Protein AF-A0A7X5Q9V9-F1 (afdb_monomer_lite)

Radius of gyration: 27.09 Å; chains: 1; bounding box: 56×36×70 Å

Secondary structure (DSSP, 8-state):
-HHHHHHHHHHHHHHHHT--TTTS---GGGGGGGPPP---PPP-SSPSSSPTT-----PPP-SS-S-------SS-TTS--

Foldseek 3Di:
DVVVVVVVVVVVVVVVVPDAC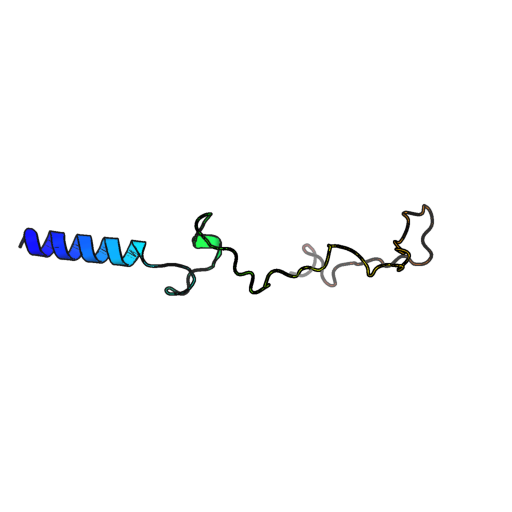VHPVDPNVVNPPVDDDPDPDDDDPDDPDDDPPDDDDDDDDDPDDPDDDDDDDPDDPPPDD

pLDDT: mean 87.06, std 8.11, range [51.06, 98.0]

Structure (mmCIF, N/CA/C/O backbone):
data_AF-A0A7X5Q9V9-F1
#
_entry.id   AF-A0A7X5Q9V9-F1
#
loop_
_atom_site.group_PDB
_atom_site.id
_atom_site.type_symbol
_atom_site.label_atom_id
_atom_site.label_alt_id
_atom_site.label_comp_id
_atom_site.label_asym_id
_atom_site.label_entity_id
_atom_site.label_seq_id
_atom_site.pdbx_PDB_ins_code
_atom_site.Cartn_x
_atom_site.Cartn_y
_atom_site.Cartn_z
_atom_site.occupancy
_atom_site.B_iso_or_equiv
_atom_site.auth_seq_id
_atom_site.auth_comp_id
_atom_site.auth_asym_id
_atom_site.auth_atom_id
_atom_site.pdbx_PDB_model_num
ATOM 1 N N . ILE A 1 1 ? -27.379 -2.212 40.082 1.00 83.56 1 ILE A N 1
ATOM 2 C CA . ILE A 1 1 ? -26.026 -1.606 39.973 1.00 83.56 1 ILE A CA 1
ATOM 3 C C . ILE A 1 1 ? -25.066 -2.530 39.219 1.00 83.56 1 ILE A C 1
ATOM 5 O O . ILE A 1 1 ? -24.626 -2.143 38.149 1.00 83.56 1 ILE A O 1
ATOM 9 N N . GLN A 1 2 ? -24.805 -3.758 39.688 1.00 93.06 2 GLN A N 1
ATOM 10 C CA . GLN A 1 2 ? -23.841 -4.672 39.046 1.00 93.06 2 GLN A CA 1
ATOM 11 C C . GLN A 1 2 ? -24.163 -5.016 37.580 1.00 93.06 2 GLN A C 1
ATOM 13 O O . GLN A 1 2 ? -23.281 -4.919 36.736 1.00 93.06 2 GLN A O 1
ATOM 18 N N . ILE A 1 3 ? -25.414 -5.372 37.263 1.00 95.69 3 ILE A N 1
ATOM 19 C CA . ILE A 1 3 ? -25.822 -5.699 35.883 1.00 95.69 3 ILE A CA 1
ATOM 20 C C . ILE A 1 3 ? -25.582 -4.503 34.948 1.00 95.69 3 ILE A C 1
ATOM 22 O O . ILE A 1 3 ? -24.876 -4.644 33.961 1.00 95.69 3 ILE A O 1
ATOM 26 N N . GLN A 1 4 ? -26.035 -3.306 35.332 1.00 95.88 4 GLN A N 1
ATOM 27 C CA . GLN A 1 4 ? -25.825 -2.079 34.551 1.00 95.88 4 GLN A CA 1
ATOM 28 C C . GLN A 1 4 ? -24.336 -1.739 34.354 1.00 95.88 4 GLN A C 1
ATOM 30 O O . GLN A 1 4 ? -23.924 -1.304 33.281 1.00 95.88 4 GLN A O 1
ATOM 35 N N . GLN A 1 5 ? -23.498 -1.955 35.374 1.00 96.56 5 GLN A N 1
ATOM 36 C CA . GLN A 1 5 ? -22.048 -1.758 35.263 1.00 96.56 5 GLN A CA 1
ATOM 37 C C . GLN A 1 5 ? -21.407 -2.754 34.291 1.00 96.56 5 GLN A C 1
ATOM 39 O O . GLN A 1 5 ? -20.508 -2.390 33.529 1.00 96.56 5 GLN A O 1
ATOM 44 N N . LEU A 1 6 ? -21.861 -4.009 34.311 1.00 96.62 6 LEU A N 1
ATOM 45 C CA . LEU A 1 6 ? -21.395 -5.039 33.389 1.00 96.62 6 LEU A CA 1
ATOM 46 C C . LEU A 1 6 ? -21.847 -4.742 31.957 1.00 96.62 6 LEU A C 1
ATOM 48 O O . LEU A 1 6 ? -21.018 -4.808 31.053 1.00 96.62 6 LEU A O 1
ATOM 52 N N . GLU A 1 7 ? -23.096 -4.329 31.755 1.00 97.69 7 GLU A N 1
ATOM 53 C CA . GLU A 1 7 ? -23.629 -3.909 30.452 1.00 97.69 7 GLU A CA 1
ATOM 54 C C . GLU A 1 7 ? -22.835 -2.732 29.873 1.00 97.69 7 GLU A C 1
ATOM 56 O O . GLU A 1 7 ? -22.367 -2.797 28.736 1.00 97.69 7 GLU A O 1
ATOM 61 N N . ALA A 1 8 ? -22.577 -1.694 30.675 1.00 97.19 8 ALA A N 1
ATOM 62 C CA . ALA A 1 8 ? -21.763 -0.555 30.254 1.00 97.19 8 ALA A CA 1
ATOM 63 C C . ALA A 1 8 ? -20.331 -0.974 29.876 1.00 97.19 8 ALA A C 1
ATOM 65 O O . ALA A 1 8 ? -19.761 -0.484 28.894 1.00 97.19 8 ALA A O 1
ATOM 66 N N . ARG A 1 9 ? -19.740 -1.914 30.627 1.00 97.75 9 ARG A N 1
ATOM 67 C CA . ARG A 1 9 ? -18.404 -2.447 30.336 1.00 97.75 9 ARG A CA 1
ATOM 68 C C . ARG A 1 9 ? -18.384 -3.256 29.041 1.00 97.75 9 ARG A C 1
ATOM 70 O O . ARG A 1 9 ? -17.443 -3.088 28.264 1.00 97.75 9 ARG A O 1
ATOM 77 N N . VAL A 1 10 ? -19.384 -4.107 28.814 1.00 98.00 10 VAL A N 1
ATOM 78 C CA . VAL A 1 10 ? -19.534 -4.893 27.579 1.00 98.00 10 VAL A CA 1
ATOM 79 C C . VAL A 1 10 ? -19.682 -3.955 26.388 1.00 98.00 10 VAL A C 1
ATOM 81 O O . VAL A 1 10 ? -18.855 -4.009 25.481 1.00 98.00 10 VAL A O 1
ATOM 84 N N . HIS A 1 11 ? -20.601 -2.994 26.456 1.00 97.44 11 HIS A N 1
ATOM 85 C CA . HIS A 1 11 ? -20.797 -2.002 25.400 1.00 97.44 11 HIS A CA 1
ATOM 86 C C . HIS A 1 11 ? -19.506 -1.216 25.089 1.00 97.44 11 HIS A C 1
ATOM 88 O O . HIS A 1 11 ? -19.131 -1.009 23.930 1.00 97.44 11 HIS A O 1
ATOM 94 N N . GLY A 1 12 ? -18.756 -0.816 26.122 1.00 97.38 12 GLY A N 1
ATOM 95 C CA . GLY A 1 12 ? -17.468 -0.138 25.956 1.00 97.38 12 GLY A CA 1
ATOM 96 C C . GLY A 1 12 ? -16.359 -1.026 25.374 1.00 97.38 12 GLY A C 1
ATOM 97 O O . GLY A 1 12 ? -15.442 -0.530 24.712 1.00 97.38 12 GLY A O 1
ATOM 98 N N . LEU A 1 13 ? -16.393 -2.337 25.615 1.00 97.50 13 LEU A N 1
ATOM 99 C CA . LEU A 1 13 ? -15.485 -3.304 24.989 1.00 97.50 13 LEU A CA 1
ATOM 100 C C . LEU A 1 13 ? -15.845 -3.521 23.517 1.00 97.50 13 LEU A C 1
ATOM 102 O O . LEU A 1 13 ? -14.965 -3.420 22.662 1.00 97.50 13 LEU A O 1
ATOM 106 N N . GLU A 1 14 ? -17.121 -3.728 23.214 1.00 97.12 14 GLU A N 1
ATOM 107 C CA . GLU A 1 14 ? -17.635 -3.905 21.851 1.00 97.12 14 GLU A CA 1
ATOM 108 C C . GLU A 1 14 ? -17.334 -2.684 20.977 1.00 97.12 14 GLU A C 1
ATOM 110 O O . GLU A 1 14 ? -16.789 -2.816 19.881 1.00 97.12 14 GLU A O 1
ATOM 115 N N . THR A 1 15 ? -17.555 -1.479 21.512 1.00 94.38 15 THR A N 1
ATOM 116 C CA . THR A 1 15 ? -17.210 -0.213 20.843 1.00 94.38 15 THR A CA 1
ATOM 117 C C . THR A 1 15 ? -15.714 -0.104 20.543 1.00 94.38 15 THR A C 1
ATOM 119 O O . THR A 1 15 ? -15.311 0.478 19.539 1.00 94.38 15 THR A O 1
ATOM 122 N N . ARG A 1 16 ? -14.842 -0.632 21.409 1.00 91.25 16 ARG A N 1
ATOM 123 C CA . ARG A 1 16 ? -13.393 -0.624 21.150 1.00 91.25 16 ARG A CA 1
ATOM 124 C C . ARG A 1 16 ? -13.007 -1.628 20.072 1.00 91.25 16 ARG A C 1
ATOM 126 O O . ARG A 1 16 ? -12.149 -1.306 19.251 1.00 91.25 16 ARG A O 1
ATOM 133 N N . LEU A 1 17 ? -13.638 -2.800 20.067 1.00 90.62 17 LEU A N 1
ATOM 134 C CA . LEU A 1 17 ? -13.391 -3.861 19.090 1.00 90.62 17 LEU A CA 1
ATOM 135 C C . LEU A 1 17 ? -13.887 -3.504 17.683 1.00 90.62 17 LEU A C 1
ATOM 137 O O . LEU A 1 17 ? -13.290 -3.954 16.707 1.00 90.62 17 LEU A O 1
ATOM 141 N N . SER A 1 18 ? -14.928 -2.678 17.561 1.00 91.25 18 SER A N 1
ATOM 142 C CA . SER A 1 18 ? -15.475 -2.249 16.266 1.00 91.25 18 SER A CA 1
ATOM 143 C C . SER A 1 18 ? -14.683 -1.121 15.583 1.00 91.25 18 SER A C 1
ATOM 145 O O . SER A 1 18 ? -14.882 -0.865 14.392 1.00 91.25 18 SER A O 1
ATOM 147 N N . LYS A 1 19 ? -13.766 -0.451 16.298 1.00 91.50 19 LYS A N 1
ATOM 148 C CA . LYS A 1 19 ? -12.974 0.679 15.779 1.00 91.50 19 LYS A CA 1
ATOM 149 C C . LYS A 1 19 ? -11.789 0.232 14.919 1.00 91.50 19 LYS A C 1
ATOM 151 O O . LYS A 1 19 ? -10.855 -0.379 15.439 1.00 91.50 19 LYS A O 1
ATOM 156 N N . ASN A 1 20 ? -11.751 0.673 13.667 1.00 91.69 20 ASN A N 1
ATOM 157 C CA . ASN A 1 20 ? -10.670 0.447 12.702 1.00 91.69 20 ASN A CA 1
ATOM 158 C C . ASN A 1 20 ? -10.291 1.750 11.963 1.00 91.69 20 ASN A C 1
ATOM 160 O O . ASN A 1 20 ? -10.891 2.807 12.174 1.00 91.69 20 ASN A O 1
ATOM 164 N N . SER A 1 21 ? -9.313 1.689 11.058 1.00 90.56 21 SER A N 1
ATOM 165 C CA . SER A 1 21 ? -8.868 2.864 10.291 1.00 90.56 21 SER A CA 1
ATOM 166 C C . SER A 1 21 ? -9.942 3.518 9.410 1.00 90.56 21 SER A C 1
ATOM 168 O O . SER A 1 21 ? -9.785 4.676 9.036 1.00 90.56 21 SER A O 1
ATOM 170 N N . SER A 1 22 ? -11.040 2.823 9.087 1.00 88.25 22 SER A N 1
ATOM 171 C CA . SER A 1 22 ? -12.139 3.383 8.283 1.00 88.25 22 SER A CA 1
ATOM 172 C C . SER A 1 22 ? -13.163 4.186 9.086 1.00 88.25 22 SER A C 1
ATOM 174 O O . SER A 1 22 ? -13.827 5.036 8.507 1.00 88.25 22 SER A O 1
ATOM 176 N N . ASN A 1 23 ? -13.298 3.941 10.395 1.00 91.81 23 ASN A N 1
ATOM 177 C CA . ASN A 1 23 ? -14.375 4.52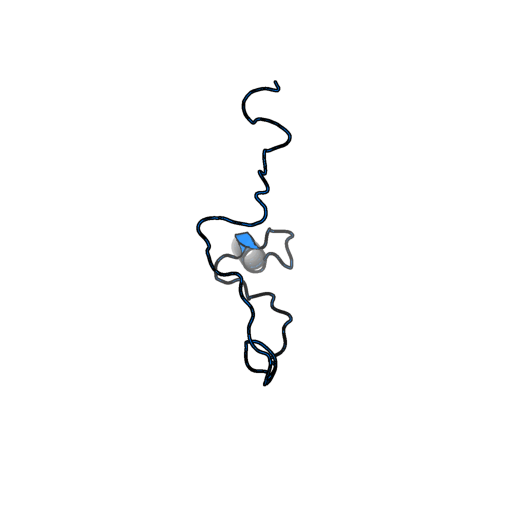7 11.205 1.00 91.81 23 ASN A CA 1
ATOM 178 C C . ASN A 1 23 ? -13.900 5.249 12.477 1.00 91.81 23 ASN A C 1
ATOM 180 O O . ASN A 1 23 ? -14.731 5.729 13.244 1.00 91.81 23 ASN A O 1
ATOM 184 N N . SER A 1 24 ? -12.589 5.320 12.734 1.00 89.44 24 SER A N 1
ATOM 185 C CA . SER A 1 24 ? -12.076 5.909 13.978 1.00 89.44 24 SER A CA 1
ATOM 186 C C . SER A 1 24 ? -10.843 6.800 13.817 1.00 89.44 24 SER A C 1
ATOM 188 O O . SER A 1 24 ? -10.108 6.964 14.789 1.00 89.44 24 SER A O 1
ATOM 190 N N . SER A 1 25 ? -10.565 7.303 12.608 1.00 90.25 25 SER A N 1
ATOM 191 C CA . SER A 1 25 ? -9.405 8.165 12.284 1.00 90.25 25 SER A CA 1
ATOM 192 C C . SER A 1 25 ? -8.033 7.602 12.695 1.00 90.25 25 SER A C 1
ATOM 194 O O . SER A 1 25 ? -7.042 8.326 12.737 1.00 90.25 25 SER A O 1
ATOM 196 N N . LYS A 1 26 ? -7.957 6.301 13.002 1.00 89.31 26 LYS A N 1
ATOM 197 C CA . LYS A 1 26 ? -6.705 5.605 13.311 1.00 89.31 26 LYS A CA 1
ATOM 198 C C . LYS A 1 26 ? -5.915 5.414 12.017 1.00 89.31 26 LYS A C 1
ATOM 200 O O . LYS A 1 26 ? -6.526 5.154 10.976 1.00 89.31 26 LYS A O 1
ATOM 205 N N . PRO A 1 27 ? -4.576 5.462 12.057 1.00 89.69 27 PRO A N 1
ATOM 206 C CA . PRO A 1 27 ? -3.793 5.167 10.871 1.00 89.69 27 PRO A CA 1
ATOM 207 C C . PRO A 1 27 ? -4.021 3.704 10.432 1.00 89.69 27 PRO A C 1
ATOM 209 O O . PRO A 1 27 ? -4.149 2.817 11.281 1.00 89.69 27 PRO A O 1
ATOM 212 N N . PRO A 1 28 ? -4.026 3.401 9.118 1.00 86.88 28 PRO A N 1
ATOM 213 C CA . PRO A 1 28 ? -4.200 2.036 8.599 1.00 86.88 28 PRO A CA 1
ATOM 214 C C . PRO A 1 28 ? -3.159 1.018 9.084 1.00 86.88 28 PRO A C 1
ATOM 216 O O . PRO A 1 28 ? -3.380 -0.190 8.989 1.00 86.88 28 PRO A O 1
ATOM 219 N N . SER A 1 29 ? -2.009 1.480 9.581 1.00 87.06 29 SER A N 1
ATOM 220 C CA . SER A 1 29 ? -0.995 0.629 10.211 1.00 87.06 29 SER A CA 1
ATOM 221 C C . SER A 1 29 ? -1.497 -0.016 11.508 1.00 87.06 29 SER A C 1
ATOM 223 O O . SER A 1 29 ? -1.133 -1.157 11.784 1.00 87.06 29 SER A O 1
ATOM 225 N N . SER A 1 30 ? -2.382 0.651 12.258 1.00 89.31 30 SER A N 1
ATOM 226 C CA . SER A 1 30 ? -2.928 0.155 13.530 1.00 89.31 30 SER A CA 1
ATOM 227 C C . SER A 1 30 ? -3.932 -0.994 13.386 1.00 89.31 30 SER A C 1
ATOM 229 O O . SER A 1 30 ? -4.194 -1.680 14.369 1.00 89.31 30 SER A O 1
ATOM 231 N N . ASP A 1 31 ? -4.472 -1.246 12.189 1.00 89.31 31 ASP A N 1
ATOM 232 C CA . ASP A 1 31 ? -5.391 -2.371 11.936 1.00 89.31 31 ASP A CA 1
ATOM 233 C C . ASP A 1 31 ? -4.664 -3.740 11.889 1.00 89.31 31 ASP A C 1
ATOM 235 O O . ASP A 1 31 ? -5.302 -4.798 11.847 1.00 89.31 31 ASP A O 1
ATOM 239 N N . GLY A 1 32 ? -3.324 -3.743 11.895 1.00 87.50 32 GLY A N 1
ATOM 240 C CA . GLY A 1 32 ? -2.501 -4.953 11.885 1.00 87.50 32 GLY A CA 1
ATOM 241 C C . GLY A 1 32 ? -2.676 -5.800 10.618 1.00 87.50 32 GLY A C 1
ATOM 242 O O . GLY A 1 32 ? -2.985 -5.287 9.542 1.00 87.50 32 GLY A O 1
ATOM 243 N N . LEU A 1 33 ? -2.477 -7.117 10.734 1.00 87.00 33 LEU A N 1
ATOM 244 C CA . LEU A 1 33 ? -2.620 -8.070 9.618 1.00 87.00 33 LEU A CA 1
ATOM 245 C C . LEU A 1 33 ? -4.083 -8.346 9.235 1.00 87.00 33 LEU A C 1
ATOM 247 O O . LEU A 1 33 ? -4.344 -8.907 8.177 1.00 87.00 33 LEU A O 1
ATOM 251 N N . ARG A 1 34 ? -5.049 -7.935 10.069 1.00 82.06 34 ARG A N 1
ATOM 252 C CA . ARG A 1 34 ? -6.487 -8.110 9.794 1.00 82.06 34 ARG A CA 1
ATOM 253 C C . ARG A 1 34 ? -7.000 -7.128 8.737 1.00 82.06 34 ARG A C 1
ATOM 255 O O . ARG A 1 34 ? -8.130 -7.275 8.267 1.00 82.06 34 ARG A O 1
ATOM 262 N N . LYS A 1 35 ? -6.197 -6.123 8.367 1.00 83.06 35 LYS A N 1
ATOM 263 C CA . LYS A 1 35 ? -6.555 -5.142 7.341 1.00 83.06 35 LYS A CA 1
ATOM 264 C C . LYS A 1 35 ? -6.711 -5.823 5.984 1.00 83.06 35 LYS A C 1
ATOM 266 O O . LYS A 1 35 ? -5.824 -6.532 5.513 1.00 83.06 35 LYS A O 1
ATOM 271 N N . LYS A 1 36 ? -7.845 -5.579 5.331 1.00 79.62 36 LYS A N 1
ATOM 272 C CA . LYS A 1 36 ? -8.066 -6.041 3.961 1.00 79.62 36 LYS A CA 1
ATOM 273 C C . LYS A 1 36 ? -7.263 -5.158 2.996 1.00 79.62 36 LYS A C 1
ATOM 275 O O . LYS A 1 36 ? -7.204 -3.942 3.206 1.00 79.62 36 LYS A O 1
ATOM 280 N N . PRO A 1 37 ? -6.649 -5.724 1.945 1.00 81.12 37 PRO A N 1
ATOM 281 C CA . PRO A 1 37 ? -5.994 -4.924 0.920 1.00 81.12 37 PRO A CA 1
ATOM 282 C C . PRO A 1 37 ? -7.017 -3.986 0.266 1.00 81.12 37 PRO A C 1
ATOM 284 O O . PRO A 1 37 ? -8.080 -4.422 -0.167 1.00 81.12 37 PRO A O 1
ATOM 287 N N . LYS A 1 38 ? -6.690 -2.692 0.177 1.00 79.31 38 LYS A N 1
ATOM 288 C CA . LYS A 1 38 ? -7.543 -1.658 -0.439 1.00 79.31 38 LY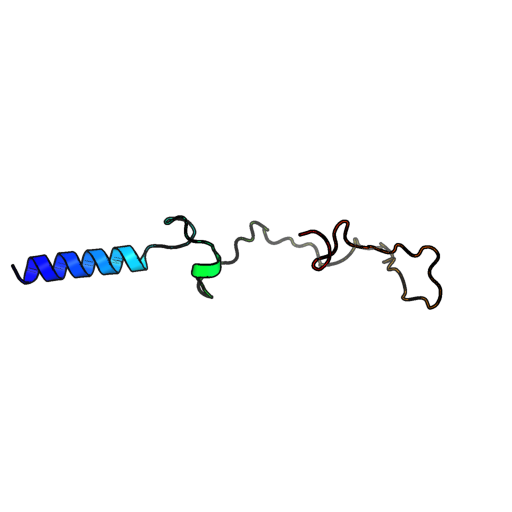S A CA 1
ATOM 289 C C . LYS A 1 38 ? -7.414 -1.616 -1.970 1.00 79.31 38 LYS A C 1
ATOM 291 O O . LYS A 1 38 ? -7.508 -0.550 -2.569 1.00 79.31 38 LYS A O 1
ATOM 296 N N . SER A 1 39 ? -7.128 -2.749 -2.613 1.00 84.06 39 SER A N 1
ATOM 297 C CA . SER A 1 39 ? -7.006 -2.772 -4.071 1.00 84.06 39 SER A CA 1
ATOM 298 C C . SER A 1 39 ? -8.385 -2.585 -4.695 1.00 84.06 39 SER A C 1
ATOM 300 O O . SER A 1 39 ? -9.247 -3.447 -4.552 1.00 84.06 39 SER A O 1
ATOM 302 N N . LEU A 1 40 ? -8.576 -1.480 -5.413 1.00 87.50 40 LEU A N 1
ATOM 303 C CA . LEU A 1 40 ? -9.756 -1.254 -6.257 1.00 87.50 40 LEU A CA 1
ATOM 304 C C . LEU A 1 40 ? -9.644 -1.970 -7.612 1.00 87.50 40 LEU A C 1
ATOM 306 O O . LEU A 1 40 ? -10.553 -1.897 -8.435 1.00 87.50 40 LEU A O 1
ATOM 310 N N . ARG A 1 41 ? -8.515 -2.642 -7.875 1.00 87.50 41 ARG A N 1
ATOM 311 C CA . ARG A 1 41 ? -8.270 -3.329 -9.141 1.00 87.50 41 ARG A CA 1
ATOM 312 C C . ARG A 1 41 ? -9.230 -4.508 -9.286 1.00 87.50 41 ARG A C 1
ATOM 314 O O . ARG A 1 41 ? -9.182 -5.455 -8.503 1.00 87.50 41 ARG A O 1
ATOM 321 N N . VAL A 1 42 ? -10.033 -4.476 -10.342 1.00 87.50 42 VAL A N 1
ATOM 322 C CA 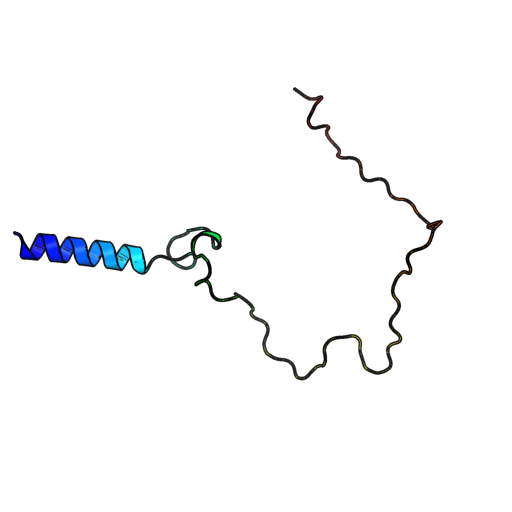. VAL A 1 42 ? -10.834 -5.618 -10.789 1.00 87.50 42 VAL A CA 1
ATOM 323 C C . VAL A 1 42 ? -9.925 -6.610 -11.520 1.00 87.50 42 VAL A C 1
ATOM 325 O O . VAL A 1 42 ? -8.923 -6.218 -12.129 1.00 87.50 42 VAL A O 1
ATOM 328 N N . LYS A 1 43 ? -10.243 -7.907 -11.445 1.00 87.62 43 LYS A N 1
ATOM 329 C CA . LYS A 1 43 ? -9.526 -8.925 -12.221 1.00 87.62 43 LYS A CA 1
ATOM 330 C C . LYS A 1 43 ? -9.603 -8.581 -13.711 1.00 87.62 43 LYS A C 1
ATOM 332 O O . LYS A 1 43 ? -10.659 -8.212 -14.211 1.00 87.62 43 LYS A O 1
ATOM 337 N N . SER A 1 44 ? -8.470 -8.697 -14.393 1.00 86.69 44 SER A N 1
ATOM 338 C CA . SER A 1 44 ? -8.367 -8.560 -15.842 1.00 86.69 44 SER A CA 1
ATOM 339 C C . SER A 1 44 ? -7.921 -9.888 -16.430 1.00 86.69 44 SER A C 1
ATOM 341 O O . SER A 1 44 ? -6.991 -10.482 -15.889 1.00 86.69 44 SER A O 1
ATOM 343 N N . ASP A 1 45 ? -8.469 -10.276 -17.577 1.00 90.31 45 ASP A N 1
ATOM 344 C CA . ASP A 1 45 ? -8.013 -11.469 -18.311 1.00 90.3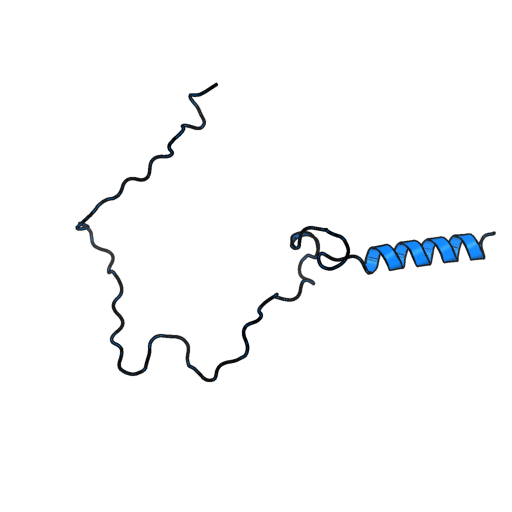1 45 ASP A CA 1
ATOM 345 C C . ASP A 1 45 ? -6.674 -11.253 -19.038 1.00 90.31 45 ASP A C 1
ATOM 347 O O . ASP A 1 45 ? -6.106 -12.163 -19.638 1.00 90.31 45 ASP A O 1
ATOM 351 N N . LYS A 1 46 ? -6.132 -10.031 -18.971 1.00 86.31 46 LYS A N 1
ATOM 352 C CA . LYS A 1 46 ? -4.819 -9.690 -19.519 1.00 86.31 46 LYS A CA 1
ATOM 353 C C . LYS A 1 46 ? -3.715 -10.373 -18.713 1.00 86.31 46 LYS A C 1
ATOM 355 O O . LYS A 1 46 ? -3.643 -10.212 -17.491 1.00 86.31 46 LYS A O 1
ATOM 360 N N . LYS A 1 47 ? -2.821 -11.073 -19.413 1.00 83.31 47 LYS A N 1
ATOM 361 C CA . LYS A 1 47 ? -1.590 -11.620 -18.831 1.00 83.31 47 LYS A CA 1
ATOM 362 C C . LYS A 1 47 ? -0.700 -10.480 -18.303 1.00 83.31 47 LYS A C 1
ATOM 364 O O . LYS A 1 47 ? -0.709 -9.389 -18.877 1.00 83.31 47 LYS A O 1
ATOM 369 N N . PRO A 1 48 ? 0.052 -10.698 -17.210 1.00 82.31 48 PRO A N 1
ATOM 370 C CA . PRO A 1 48 ? 1.070 -9.747 -16.779 1.00 82.31 48 PRO A CA 1
ATOM 371 C C . PRO A 1 48 ? 2.169 -9.634 -17.847 1.00 82.31 48 PRO A C 1
ATOM 373 O O . PRO A 1 48 ? 2.541 -10.636 -18.452 1.00 82.31 48 PRO A O 1
ATOM 376 N N . GLY A 1 49 ? 2.704 -8.429 -18.052 1.00 84.69 49 GLY A N 1
ATOM 377 C CA . GLY A 1 49 ? 3.770 -8.166 -19.022 1.00 84.69 49 GLY A CA 1
ATOM 378 C C . GLY A 1 49 ? 3.367 -7.181 -20.118 1.00 84.69 49 GLY A C 1
ATOM 379 O O . GLY A 1 49 ? 2.343 -6.502 -20.022 1.00 84.69 49 GLY A O 1
ATOM 380 N N . GLY A 1 50 ? 4.226 -7.075 -21.134 1.00 83.94 50 GLY A N 1
ATOM 381 C CA . GLY A 1 50 ? 3.976 -6.262 -22.323 1.00 83.94 50 GLY A CA 1
ATOM 382 C C . GLY A 1 50 ? 2.870 -6.836 -23.210 1.00 83.94 50 GLY A C 1
ATOM 383 O O . GLY A 1 50 ? 2.392 -7.951 -23.001 1.00 83.94 50 GLY A O 1
ATOM 384 N N . GLN A 1 51 ? 2.463 -6.058 -24.211 1.00 86.88 51 GLN A N 1
ATOM 385 C CA . GLN A 1 51 ? 1.532 -6.526 -25.239 1.00 86.88 51 GLN A CA 1
ATOM 386 C C . GLN A 1 51 ? 2.166 -7.648 -26.074 1.00 86.88 51 GLN A C 1
ATOM 388 O O . GLN A 1 51 ? 3.388 -7.696 -26.234 1.00 86.88 51 GLN A O 1
ATOM 393 N N . GLU A 1 52 ? 1.339 -8.541 -26.619 1.00 84.38 52 GLU A N 1
ATOM 394 C CA . GLU A 1 52 ? 1.810 -9.599 -27.516 1.00 84.38 52 GLU A CA 1
ATOM 395 C C . GLU A 1 52 ? 2.532 -8.983 -28.728 1.00 84.38 52 GLU A C 1
ATOM 397 O O . GLU A 1 52 ? 2.046 -8.033 -29.338 1.00 84.38 52 GLU A O 1
ATOM 402 N N . GLY A 1 53 ? 3.733 -9.483 -29.035 1.00 86.62 53 GLY A N 1
ATOM 403 C CA . GLY A 1 53 ? 4.596 -8.953 -30.099 1.00 86.62 53 GLY A CA 1
ATOM 404 C C . GLY A 1 53 ? 5.499 -7.779 -29.695 1.00 86.62 53 GLY A C 1
ATOM 405 O O . GLY A 1 53 ? 6.402 -7.429 -30.452 1.00 86.62 53 GLY A O 1
ATOM 406 N N . HIS A 1 54 ? 5.330 -7.194 -28.504 1.00 83.00 54 HIS A N 1
ATOM 407 C CA . HIS A 1 54 ? 6.222 -6.133 -28.036 1.00 83.00 54 HIS A CA 1
ATOM 408 C C . HIS A 1 54 ? 7.546 -6.716 -27.528 1.00 83.00 54 HIS A C 1
ATOM 410 O O . HIS A 1 54 ? 7.593 -7.386 -26.494 1.00 83.00 54 HIS A O 1
ATOM 416 N N . VAL A 1 55 ? 8.648 -6.404 -28.212 1.00 84.75 55 VAL A N 1
ATOM 417 C CA . VAL A 1 55 ? 9.992 -6.754 -27.738 1.00 84.75 55 VAL A CA 1
ATOM 418 C C . VAL A 1 55 ? 10.293 -5.935 -26.485 1.00 84.75 55 VAL A C 1
ATOM 420 O O . VAL A 1 55 ? 10.300 -4.704 -26.513 1.00 84.75 55 VAL A O 1
ATOM 423 N N . GLY A 1 56 ? 10.496 -6.606 -25.353 1.00 80.44 56 GLY A N 1
ATOM 424 C CA . GLY A 1 56 ? 10.885 -5.937 -24.116 1.00 80.44 56 GLY A CA 1
ATOM 425 C C . GLY A 1 56 ? 12.233 -5.238 -24.290 1.00 80.44 56 GLY A C 1
ATOM 426 O O . GLY A 1 56 ? 13.208 -5.873 -24.682 1.00 80.44 56 GLY A O 1
ATOM 427 N N . LYS A 1 57 ? 12.296 -3.940 -23.985 1.00 82.31 57 LYS A N 1
ATOM 428 C CA . LYS A 1 57 ? 13.555 -3.198 -23.887 1.00 82.31 57 LYS A CA 1
ATOM 429 C C . LYS A 1 57 ? 13.768 -2.824 -22.428 1.00 82.31 57 LYS A C 1
ATOM 431 O O . LYS A 1 57 ? 13.033 -2.003 -21.887 1.00 82.31 57 LYS A O 1
ATOM 436 N N . CYS A 1 58 ? 14.764 -3.436 -21.806 1.00 79.69 58 CYS A N 1
ATOM 437 C CA . CYS A 1 58 ? 15.244 -3.057 -20.483 1.00 79.69 58 CYS A CA 1
ATOM 438 C C . CYS A 1 58 ? 16.630 -2.427 -20.630 1.00 79.69 58 CYS A C 1
ATOM 440 O O . CYS A 1 58 ? 17.364 -2.759 -21.562 1.00 79.69 58 CYS A O 1
ATOM 442 N N . LEU A 1 59 ? 16.985 -1.519 -19.721 1.00 82.62 59 LEU A N 1
ATOM 443 C CA . LEU A 1 59 ? 18.373 -1.085 -19.598 1.00 82.62 59 LEU A CA 1
ATOM 444 C C . LEU A 1 59 ? 19.195 -2.262 -19.065 1.00 82.62 59 LEU A C 1
ATOM 446 O O . LEU A 1 59 ? 18.815 -2.884 -18.072 1.00 82.62 59 LEU A O 1
ATOM 450 N N . SER A 1 60 ? 20.302 -2.564 -19.733 1.00 82.44 60 SER A N 1
ATOM 451 C CA . SER A 1 60 ? 21.300 -3.498 -19.221 1.00 82.44 60 SER A CA 1
ATOM 452 C C . SER A 1 60 ? 22.205 -2.771 -18.237 1.00 82.44 60 SER A C 1
ATOM 454 O O . SER A 1 60 ? 22.507 -1.592 -18.423 1.00 82.44 60 SER A O 1
ATOM 456 N N . GLN A 1 61 ? 22.666 -3.474 -17.206 1.00 88.81 61 GLN A N 1
ATOM 457 C CA . GLN A 1 61 ? 23.748 -2.956 -16.381 1.00 88.81 61 GLN A CA 1
ATOM 458 C C . GLN A 1 61 ? 25.015 -2.894 -17.240 1.00 88.81 61 GLN A C 1
ATOM 460 O O . GLN A 1 61 ? 25.421 -3.898 -17.824 1.00 88.81 61 GLN A O 1
ATOM 465 N N . VAL A 1 62 ? 25.604 -1.707 -17.343 1.00 91.56 62 VAL A N 1
ATOM 466 C CA . VAL A 1 62 ? 26.828 -1.447 -18.104 1.00 91.56 62 VAL A CA 1
ATOM 467 C C . VAL A 1 62 ? 27.885 -0.880 -17.169 1.00 91.56 62 VAL A C 1
ATOM 469 O O . VAL A 1 62 ? 27.552 -0.188 -16.209 1.00 91.56 62 VAL A O 1
ATOM 472 N N . GLU A 1 63 ? 29.152 -1.181 -17.442 1.00 93.81 63 GLU A N 1
ATOM 473 C CA . GLU A 1 63 ? 30.279 -0.654 -16.663 1.00 93.81 63 GLU A CA 1
ATOM 474 C C . GLU A 1 63 ? 30.390 0.872 -16.796 1.00 93.81 63 GLU A C 1
ATOM 476 O O . GLU A 1 63 ? 30.625 1.566 -15.812 1.00 93.81 63 GLU A O 1
ATOM 481 N N . ASN A 1 64 ? 30.145 1.395 -18.001 1.00 92.62 64 ASN A N 1
ATOM 482 C CA . ASN A 1 64 ? 30.256 2.814 -18.32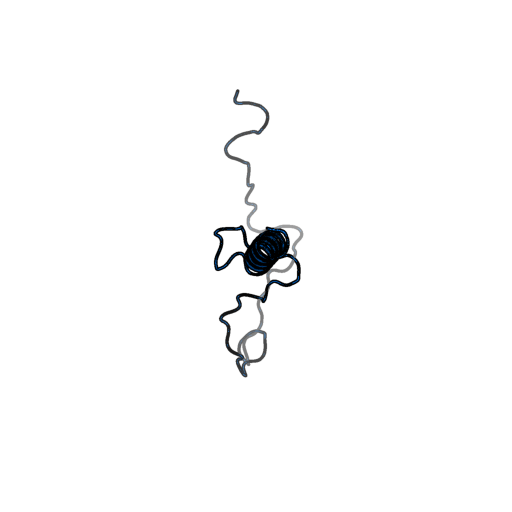1 1.00 92.62 64 ASN A CA 1
ATOM 483 C C . ASN A 1 64 ? 28.897 3.349 -18.812 1.00 92.62 64 ASN A C 1
ATOM 485 O O . ASN A 1 64 ? 28.515 3.048 -19.944 1.00 92.62 64 ASN A O 1
ATOM 489 N N . PRO A 1 65 ? 28.137 4.088 -17.982 1.00 90.81 65 PRO A N 1
ATOM 490 C CA . PRO A 1 65 ? 26.862 4.674 -18.387 1.00 90.81 65 PRO A CA 1
ATOM 491 C C . PRO A 1 65 ? 27.059 5.943 -19.229 1.00 90.81 65 PRO A C 1
ATOM 493 O O . PRO A 1 65 ? 28.004 6.698 -19.013 1.00 90.81 65 PRO A O 1
ATOM 496 N N . ASP A 1 66 ? 26.112 6.227 -20.128 1.00 92.06 66 ASP A N 1
ATOM 497 C CA . ASP A 1 66 ? 26.131 7.450 -20.947 1.00 92.06 66 ASP A CA 1
ATOM 498 C C . ASP A 1 66 ? 25.954 8.729 -20.108 1.00 92.06 66 ASP A C 1
ATOM 500 O O . ASP A 1 66 ? 26.471 9.790 -20.453 1.00 92.06 66 ASP A O 1
ATOM 504 N N . VAL A 1 67 ? 25.201 8.643 -19.003 1.00 92.75 67 VAL A N 1
ATOM 505 C CA . VAL A 1 67 ? 24.901 9.773 -18.113 1.00 92.75 67 VAL A CA 1
ATOM 506 C C . VAL A 1 67 ? 24.981 9.329 -16.658 1.00 92.75 67 VAL A C 1
ATOM 508 O O . VAL A 1 67 ? 24.367 8.338 -16.262 1.00 92.75 67 VAL A O 1
ATOM 511 N N . ILE A 1 68 ? 25.689 10.112 -15.843 1.00 92.00 68 ILE A N 1
ATOM 512 C CA . ILE A 1 68 ? 25.744 9.959 -14.388 1.00 92.00 68 ILE A CA 1
ATOM 513 C C . ILE A 1 68 ? 25.051 11.166 -13.760 1.00 92.00 68 ILE A C 1
ATOM 515 O O . ILE A 1 68 ? 25.477 12.303 -13.955 1.00 92.00 68 ILE A O 1
ATOM 519 N N . VAL A 1 69 ? 23.991 10.916 -12.989 1.00 92.88 69 VAL A N 1
ATOM 520 C CA . VAL A 1 69 ? 23.295 11.947 -12.209 1.00 92.88 69 VAL A CA 1
ATOM 521 C C . VAL A 1 69 ? 23.597 11.723 -10.735 1.00 92.88 69 VAL A C 1
ATOM 523 O O . VAL A 1 69 ? 23.172 10.730 -10.146 1.00 92.88 69 VAL A O 1
ATOM 526 N N . ILE A 1 70 ? 24.350 12.643 -10.136 1.00 91.75 70 ILE A N 1
ATOM 527 C CA . ILE A 1 70 ? 24.654 12.615 -8.706 1.00 91.75 70 ILE A CA 1
ATOM 528 C C . ILE A 1 70 ? 23.527 13.340 -7.971 1.00 91.75 70 ILE A C 1
ATOM 530 O O . ILE A 1 70 ? 23.296 14.527 -8.192 1.00 91.75 70 ILE A O 1
ATOM 534 N N . HIS A 1 71 ? 22.839 12.632 -7.079 1.00 88.44 71 HIS A N 1
ATOM 535 C CA . HIS A 1 71 ? 21.844 13.225 -6.193 1.00 88.44 71 HIS A CA 1
ATOM 536 C C . HIS A 1 71 ? 22.474 13.498 -4.828 1.00 88.44 71 HIS A C 1
ATOM 538 O O . HIS A 1 71 ? 22.668 12.577 -4.037 1.00 88.44 71 HIS A O 1
ATOM 544 N N . THR A 1 72 ? 22.784 14.762 -4.546 1.00 85.38 72 THR A N 1
ATOM 545 C CA . THR A 1 72 ? 23.126 15.218 -3.195 1.00 85.38 72 THR A CA 1
ATOM 546 C C . THR A 1 72 ? 21.907 15.870 -2.545 1.00 85.38 72 THR A C 1
ATOM 548 O O . THR A 1 72 ? 21.120 16.531 -3.230 1.00 85.38 72 THR A O 1
ATOM 551 N N . PRO A 1 73 ? 21.703 15.682 -1.231 1.00 84.06 73 PRO A N 1
ATOM 552 C CA . PRO A 1 73 ? 20.639 16.381 -0.532 1.00 84.06 73 PRO A CA 1
ATOM 553 C C . PRO A 1 73 ? 20.914 17.888 -0.557 1.00 84.06 73 PRO A C 1
ATOM 555 O O . PRO A 1 73 ? 22.059 18.330 -0.471 1.00 84.06 73 PRO A O 1
ATOM 558 N N . THR A 1 74 ? 19.853 18.686 -0.673 1.00 79.69 74 THR A N 1
ATOM 559 C CA . THR A 1 74 ? 19.950 20.155 -0.691 1.00 79.69 74 THR A CA 1
ATOM 560 C C . THR A 1 74 ? 20.463 20.713 0.640 1.00 79.69 74 THR A C 1
ATOM 562 O O . THR A 1 74 ? 21.055 21.788 0.675 1.00 79.69 74 THR A O 1
ATOM 565 N N . ASN A 1 75 ? 20.281 19.960 1.728 1.00 78.56 75 ASN A N 1
ATOM 566 C CA . ASN A 1 75 ? 20.736 20.295 3.070 1.00 78.56 75 ASN A CA 1
ATOM 567 C C . ASN A 1 75 ? 21.450 19.088 3.692 1.00 78.56 75 ASN A C 1
ATOM 569 O O . ASN A 1 75 ? 21.055 17.944 3.479 1.00 78.56 75 ASN A O 1
ATOM 573 N N . CYS A 1 76 ? 22.508 19.350 4.455 1.00 76.25 76 CYS A N 1
ATOM 574 C CA . CYS A 1 76 ? 23.252 18.337 5.195 1.00 76.25 76 CYS A CA 1
ATOM 575 C C . CYS A 1 76 ? 22.643 18.163 6.594 1.00 76.25 76 CYS A C 1
ATOM 577 O O . CYS A 1 76 ? 22.464 19.158 7.293 1.00 76.25 76 CYS A O 1
ATOM 579 N N . ASP A 1 77 ? 22.419 16.921 7.039 1.00 68.62 77 ASP A N 1
ATOM 580 C CA . ASP A 1 77 ? 21.914 16.595 8.390 1.00 68.62 77 ASP A CA 1
ATOM 581 C C . ASP A 1 77 ? 22.873 17.002 9.535 1.00 68.62 77 ASP A C 1
ATOM 583 O O . ASP A 1 77 ? 22.564 16.797 10.708 1.00 68.62 77 ASP A O 1
ATOM 587 N N . GLY A 1 78 ? 24.052 17.555 9.220 1.00 71.75 78 GLY A N 1
ATOM 588 C CA . GLY A 1 78 ? 25.104 17.869 10.193 1.00 71.75 78 GLY A CA 1
ATOM 589 C C . GLY A 1 78 ? 25.674 19.288 10.149 1.00 71.75 78 GLY A C 1
ATOM 590 O O . GLY A 1 78 ? 26.499 19.620 10.997 1.00 71.75 78 GLY A O 1
ATOM 591 N N . CYS A 1 79 ? 25.277 20.143 9.204 1.00 70.75 79 CYS A N 1
ATOM 592 C CA . CYS A 1 79 ? 25.727 21.539 9.192 1.00 70.75 79 CYS A CA 1
ATOM 593 C C . CYS A 1 79 ? 24.609 22.480 8.731 1.00 70.75 79 CYS A C 1
ATOM 595 O O . CYS A 1 79 ? 24.416 22.728 7.543 1.00 70.75 79 CYS A O 1
ATOM 597 N N . GLY A 1 80 ? 23.860 22.991 9.710 1.00 59.62 80 GLY A N 1
ATOM 598 C CA . GLY A 1 80 ? 22.757 23.928 9.492 1.00 59.62 80 GLY A CA 1
ATOM 599 C C . GLY A 1 80 ? 21.925 24.221 10.741 1.00 59.62 80 GLY A C 1
ATOM 600 O O . GLY A 1 80 ? 20.729 24.464 10.605 1.00 59.62 80 GLY A O 1
ATOM 601 N N . SER A 1 81 ? 22.537 24.147 11.929 1.00 51.06 81 SER A N 1
ATOM 602 C CA . SER A 1 81 ? 21.940 24.636 13.179 1.00 51.06 81 SER A CA 1
ATOM 603 C C . SER A 1 81 ? 21.989 26.157 13.246 1.00 51.06 81 SER A C 1
ATOM 605 O O . SER A 1 81 ? 23.058 26.705 12.892 1.00 51.06 81 SER A O 1
#

Sequence (81 aa):
IQIQQLEARVHGLETRLSKNSSNSSKPPSSDGLRKKPKSLRVKSDKKPGGQEGHVGKCLSQVENPDVIVIHTPTNCDGCGS